Protein AF-A0A358QUV3-F1 (afdb_monomer)

Solvent-accessible surface area (backbone atoms only — not comparable to full-atom values): 6000 Å² total; per-residue (Å²): 112,72,72,49,69,68,35,70,68,50,26,43,35,40,73,65,58,41,45,62,62,48,58,76,72,47,60,66,68,59,53,52,50,50,62,52,50,63,59,58,71,50,43,63,57,49,51,52,34,32,76,69,57,53,27,46,95,60,63,56,69,57,55,50,50,58,60,48,46,67,59,55,52,52,65,41,33,74,83,68,29,67,86,45,34,65,60,54,53,48,54,50,50,55,51,47,50,68,68,46,35,35,77,83,129

Sequence (105 aa):
MRLFEKNPLIRRLYLEEEYELLVRKLPREKIEDHINRDSVSLLPLIRQWQAKGVLKQENPKAIVGVIRSLFLISLHKREIGEEEYNNTAKLLIDHISGGISAKEA

Foldseek 3Di:
DVVQCPDPVSCCCQVVLCVVVVVVVDDPVVVVVVVVVQLVPCLVVLVVCVVVQFWDPDDSSVLSVLVVVLSVVSNVCVVVDVVCSVVVSVVSCVCSSVVTTRPDD

pLDDT: mean 83.87, std 12.47, range [41.66, 96.75]

Mean predicted aligned error: 7.1 Å

Secondary structure (DSSP, 8-state):
-HHHHHSHHHHHHHHSSHHHHHHHHS-HHHHHHHHHHHHHHHHHHHHHHHHTTSB-SS-HHHHHHHHHHHHHGGG-HHHH-TTTHHHHHHHHHHHHHHHHBPPP-

Radius of gyration: 15.82 Å; Cα contacts (8 Å, |Δi|>4): 60; chains: 1; bounding box: 33×22×46 Å

Structure (mmCIF, N/CA/C/O backbone):
data_AF-A0A358QUV3-F1
#
_entry.id   AF-A0A358QUV3-F1
#
loop_
_atom_site.group_PDB
_atom_site.id
_atom_site.type_symbol
_atom_site.label_atom_id
_atom_site.label_alt_id
_atom_site.label_comp_id
_atom_site.label_asym_id
_atom_site.label_entity_id
_atom_site.label_seq_id
_atom_site.pdbx_PDB_ins_code
_atom_site.Cartn_x
_atom_site.Cartn_y
_atom_site.Cartn_z
_atom_site.occupancy
_atom_site.B_iso_or_equiv
_atom_site.auth_seq_id
_atom_site.auth_comp_id
_atom_site.auth_asym_id
_atom_site.auth_atom_id
_atom_site.pdbx_PDB_model_num
ATOM 1 N N . MET A 1 1 ? 10.682 -4.389 3.662 1.00 53.19 1 MET A N 1
ATOM 2 C CA . MET A 1 1 ? 11.444 -4.244 2.398 1.00 53.19 1 MET A CA 1
ATOM 3 C C . MET A 1 1 ? 12.384 -5.421 2.109 1.00 53.19 1 MET A C 1
ATOM 5 O O . MET A 1 1 ? 12.279 -5.962 1.020 1.00 53.19 1 MET A O 1
ATOM 9 N N . ARG A 1 2 ? 13.207 -5.913 3.057 1.00 49.28 2 ARG A N 1
ATOM 10 C CA . ARG A 1 2 ? 14.203 -6.993 2.815 1.00 49.28 2 ARG A CA 1
ATOM 11 C C . ARG A 1 2 ? 13.710 -8.260 2.087 1.00 49.28 2 ARG A C 1
ATOM 13 O O . ARG A 1 2 ? 14.512 -8.910 1.431 1.00 49.28 2 ARG A O 1
ATOM 20 N N . LEU A 1 3 ? 12.434 -8.644 2.208 1.00 56.25 3 LEU A N 1
ATOM 21 C CA . LEU A 1 3 ? 11.889 -9.823 1.513 1.00 56.25 3 LEU A CA 1
ATOM 22 C C . LEU A 1 3 ? 11.801 -9.619 -0.015 1.00 56.25 3 LEU A C 1
ATOM 24 O O . LEU A 1 3 ? 12.070 -10.546 -0.772 1.00 56.25 3 LEU A O 1
ATOM 28 N N . PHE A 1 4 ? 11.477 -8.397 -0.455 1.00 58.22 4 PHE A N 1
ATOM 29 C CA . PHE A 1 4 ? 11.355 -8.025 -1.870 1.00 58.22 4 PHE A CA 1
ATOM 30 C C . PHE A 1 4 ? 12.722 -7.925 -2.554 1.00 58.22 4 PHE A C 1
ATOM 32 O O . PHE A 1 4 ? 12.869 -8.291 -3.711 1.00 58.22 4 PHE A O 1
ATOM 39 N N . GLU A 1 5 ? 13.740 -7.490 -1.812 1.00 58.78 5 GLU A N 1
ATOM 40 C CA . GLU A 1 5 ? 15.111 -7.337 -2.316 1.00 58.78 5 GLU A CA 1
ATOM 41 C C . GLU A 1 5 ? 15.868 -8.666 -2.412 1.00 58.78 5 GLU A C 1
ATOM 43 O O . GLU A 1 5 ? 16.761 -8.814 -3.245 1.00 58.78 5 GLU A O 1
ATOM 48 N N . LYS A 1 6 ? 15.530 -9.636 -1.552 1.00 68.00 6 LYS A N 1
ATOM 49 C CA . LYS A 1 6 ? 16.231 -10.926 -1.468 1.00 68.00 6 LYS A CA 1
ATOM 50 C C . LYS A 1 6 ? 15.689 -11.995 -2.410 1.00 68.00 6 LYS A C 1
ATOM 52 O O . LYS A 1 6 ? 16.403 -12.956 -2.680 1.00 68.00 6 LYS A O 1
ATOM 57 N N . ASN A 1 7 ? 14.450 -11.868 -2.885 1.00 76.44 7 ASN A N 1
ATOM 58 C CA . ASN A 1 7 ? 13.899 -12.806 -3.857 1.00 76.44 7 ASN A CA 1
ATOM 59 C C . ASN A 1 7 ? 14.278 -12.347 -5.281 1.00 76.44 7 ASN A C 1
ATOM 61 O O . ASN A 1 7 ? 13.826 -11.276 -5.686 1.00 76.44 7 ASN A O 1
ATOM 65 N N . PRO A 1 8 ? 15.055 -13.133 -6.056 1.00 75.25 8 PRO A N 1
ATOM 66 C CA . PRO A 1 8 ? 15.531 -12.725 -7.380 1.00 75.25 8 PRO A CA 1
ATOM 67 C C . PRO A 1 8 ? 14.403 -12.406 -8.364 1.00 75.25 8 PRO A C 1
ATOM 69 O O . PRO A 1 8 ? 14.523 -11.470 -9.146 1.00 75.25 8 PRO A O 1
ATOM 72 N N . LEU A 1 9 ? 13.292 -13.148 -8.302 1.00 78.06 9 LEU A N 1
ATOM 73 C CA . LEU A 1 9 ? 12.136 -12.924 -9.172 1.00 78.06 9 LEU A CA 1
ATOM 74 C C . LEU A 1 9 ? 11.443 -11.606 -8.837 1.00 78.06 9 LEU A C 1
ATOM 76 O O . LEU A 1 9 ? 11.113 -10.831 -9.726 1.00 78.06 9 LEU A O 1
ATOM 80 N N . ILE A 1 10 ? 11.248 -11.341 -7.547 1.00 72.38 10 ILE A N 1
ATOM 81 C CA . ILE A 1 10 ? 10.603 -10.112 -7.081 1.00 72.38 10 ILE A CA 1
ATOM 82 C C . ILE A 1 10 ? 11.499 -8.904 -7.358 1.00 72.38 10 ILE A C 1
ATOM 84 O O . ILE A 1 10 ? 11.031 -7.895 -7.871 1.00 72.38 10 ILE A O 1
ATOM 88 N N . ARG A 1 11 ? 12.803 -9.019 -7.103 1.00 72.19 11 ARG A N 1
ATOM 89 C CA . ARG A 1 11 ? 13.775 -7.989 -7.470 1.00 72.19 11 ARG A C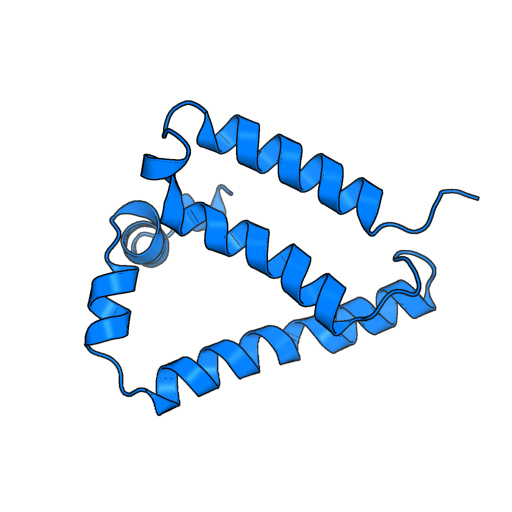A 1
ATOM 90 C C . ARG A 1 11 ? 13.709 -7.671 -8.959 1.00 72.19 11 ARG A C 1
ATOM 92 O O . ARG A 1 11 ? 13.584 -6.509 -9.312 1.00 72.19 11 ARG A O 1
ATOM 99 N N . ARG A 1 12 ? 13.737 -8.686 -9.815 1.00 75.88 12 ARG A N 1
ATOM 100 C CA . ARG A 1 12 ? 13.698 -8.500 -11.265 1.00 75.88 12 ARG A CA 1
ATOM 101 C C . ARG A 1 12 ? 12.399 -7.844 -11.740 1.00 75.88 12 ARG A C 1
ATOM 103 O O . ARG A 1 12 ? 12.426 -6.899 -12.515 1.00 75.88 12 ARG A O 1
ATOM 110 N N . LEU A 1 13 ? 11.259 -8.279 -11.206 1.00 74.38 13 LEU A N 1
ATOM 111 C CA . LEU A 1 13 ? 9.965 -7.688 -11.547 1.00 74.38 13 LEU A CA 1
ATOM 112 C C . LEU A 1 13 ? 9.857 -6.218 -11.122 1.00 74.38 13 LEU A C 1
ATOM 114 O O . LEU A 1 13 ? 9.411 -5.397 -11.916 1.00 74.38 13 LEU A O 1
ATOM 118 N N . TYR A 1 14 ? 10.252 -5.890 -9.890 1.00 67.38 14 TYR A N 1
ATOM 119 C CA . TYR A 1 14 ? 9.957 -4.584 -9.292 1.00 67.38 14 TYR A CA 1
ATOM 120 C C . TYR A 1 14 ? 11.116 -3.578 -9.350 1.00 67.38 14 TYR A C 1
ATOM 122 O O . TYR A 1 14 ? 10.863 -2.381 -9.358 1.00 67.38 14 TYR A O 1
ATOM 130 N N . LEU A 1 15 ? 12.374 -4.029 -9.368 1.00 64.81 15 LEU A N 1
ATOM 131 C CA . LEU A 1 15 ? 13.566 -3.163 -9.331 1.00 64.81 15 LEU A CA 1
ATOM 132 C C . LEU A 1 15 ? 14.228 -2.988 -10.698 1.00 64.81 15 LEU A C 1
ATOM 134 O O . LEU A 1 15 ? 14.935 -2.008 -10.902 1.00 64.81 15 LEU A O 1
ATOM 138 N N . GLU A 1 16 ? 14.017 -3.926 -11.620 1.00 67.62 16 GLU A N 1
ATOM 139 C CA . GLU A 1 16 ? 14.585 -3.878 -12.975 1.00 67.62 16 GLU A CA 1
ATOM 140 C C . GLU A 1 16 ? 13.536 -3.462 -14.020 1.00 67.62 16 GLU A C 1
ATOM 142 O O . GLU A 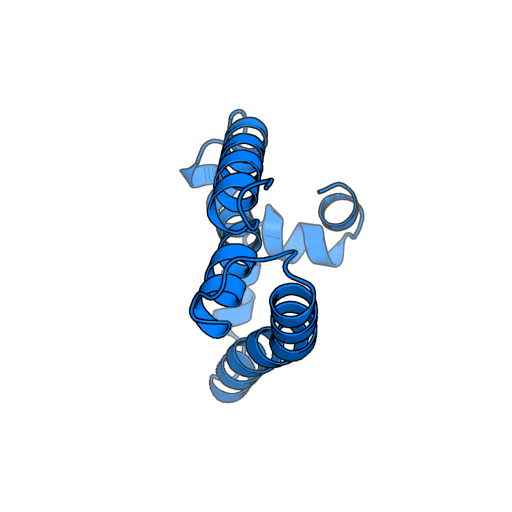1 16 ? 13.756 -3.626 -15.214 1.00 67.62 16 GLU A O 1
ATOM 147 N N . GLU A 1 17 ? 12.393 -2.920 -13.570 1.00 67.31 17 GLU A N 1
ATOM 148 C CA . GLU A 1 17 ? 11.307 -2.378 -14.410 1.00 67.31 17 GLU A CA 1
ATOM 149 C C . GLU A 1 17 ? 10.692 -3.395 -15.394 1.00 67.31 17 GLU A C 1
ATOM 151 O O . GLU A 1 17 ? 9.913 -3.046 -16.283 1.00 67.31 17 GLU A O 1
ATOM 156 N N . GLU A 1 18 ? 10.964 -4.692 -15.214 1.00 75.94 18 GLU A N 1
ATOM 157 C CA . GLU A 1 18 ? 10.423 -5.742 -16.081 1.00 75.94 18 GLU A CA 1
ATOM 158 C C . GLU A 1 18 ? 8.909 -5.934 -15.914 1.00 75.94 18 GLU A C 1
ATOM 160 O O . GLU A 1 18 ? 8.264 -6.546 -16.771 1.00 75.94 18 GLU A O 1
ATOM 165 N N . TYR A 1 19 ? 8.320 -5.390 -14.845 1.00 79.12 19 TYR A N 1
ATOM 166 C CA . TYR A 1 19 ? 6.877 -5.402 -14.629 1.00 79.12 19 TYR A CA 1
ATOM 167 C C . TYR A 1 19 ? 6.101 -4.801 -15.810 1.00 79.12 19 TYR A C 1
ATOM 169 O O . TYR A 1 19 ? 5.122 -5.400 -16.256 1.00 79.12 19 TYR A O 1
ATOM 177 N N . GLU A 1 20 ? 6.546 -3.675 -16.380 1.00 76.44 20 GLU A N 1
ATOM 178 C CA . GLU A 1 20 ? 5.855 -3.072 -17.528 1.00 76.44 20 GLU A CA 1
ATOM 179 C C . GLU A 1 20 ? 5.892 -3.972 -18.765 1.00 76.44 20 GLU A C 1
ATOM 181 O O . GLU A 1 20 ? 4.897 -4.116 -19.482 1.00 76.44 20 GLU A O 1
ATOM 186 N N . LEU A 1 21 ? 7.040 -4.604 -19.015 1.00 82.00 21 LEU A N 1
ATOM 187 C CA . LEU A 1 21 ? 7.217 -5.525 -20.134 1.00 82.00 21 LEU A CA 1
ATOM 188 C C . LEU A 1 21 ? 6.363 -6.782 -19.959 1.00 82.00 21 LEU A C 1
ATOM 190 O O . LEU A 1 21 ? 5.801 -7.280 -20.937 1.00 82.00 21 LEU A O 1
ATOM 194 N N . LEU A 1 22 ? 6.242 -7.279 -18.728 1.00 82.69 22 LEU A N 1
ATOM 195 C CA . LEU A 1 22 ? 5.365 -8.392 -18.390 1.00 82.69 22 LEU A CA 1
ATOM 196 C C . LEU A 1 22 ? 3.896 -8.022 -18.622 1.00 82.69 22 LEU A C 1
ATOM 198 O O . LEU A 1 22 ? 3.183 -8.760 -19.299 1.00 82.69 22 LEU A O 1
ATOM 202 N N . VAL A 1 23 ? 3.458 -6.863 -18.124 1.00 81.56 23 VAL A N 1
ATOM 203 C CA . VAL A 1 23 ? 2.090 -6.348 -18.297 1.00 81.56 23 VAL A CA 1
ATOM 204 C C . VAL A 1 23 ? 1.713 -6.256 -19.777 1.00 81.56 23 VAL A C 1
ATOM 206 O O . VAL A 1 23 ? 0.632 -6.691 -20.159 1.00 81.56 23 VAL A O 1
ATOM 209 N N . ARG A 1 24 ? 2.619 -5.785 -20.642 1.00 83.31 24 ARG A N 1
ATOM 210 C CA . ARG A 1 24 ? 2.371 -5.705 -22.096 1.00 83.31 24 ARG A CA 1
ATOM 211 C C . ARG A 1 24 ? 2.219 -7.071 -22.779 1.00 83.31 24 ARG A C 1
ATOM 213 O O . ARG A 1 24 ? 1.675 -7.134 -23.877 1.00 83.31 24 ARG A O 1
ATOM 220 N N . LYS A 1 25 ? 2.720 -8.148 -22.167 1.00 86.56 25 LYS A N 1
ATOM 221 C CA . LYS A 1 25 ? 2.706 -9.513 -22.723 1.00 86.56 25 LYS A CA 1
ATOM 222 C C . LYS A 1 25 ? 1.609 -10.402 -22.142 1.00 86.56 25 LYS A C 1
ATOM 224 O O . LYS A 1 25 ? 1.383 -11.493 -22.663 1.00 86.56 25 LYS A O 1
ATOM 229 N N . LEU A 1 26 ? 0.955 -9.979 -21.063 1.00 85.81 26 LEU A N 1
ATOM 230 C CA . LEU A 1 26 ? -0.100 -10.754 -20.421 1.00 85.81 26 LEU A CA 1
ATOM 231 C C . LEU A 1 26 ? -1.476 -10.439 -21.028 1.00 85.81 26 LEU A C 1
ATOM 233 O O . LEU A 1 26 ? -1.749 -9.291 -21.380 1.00 85.81 26 LEU A O 1
ATOM 237 N N . PRO A 1 27 ? -2.384 -11.431 -21.106 1.00 90.06 27 PRO A N 1
ATOM 238 C CA . PRO A 1 27 ? -3.779 -11.175 -21.439 1.00 90.06 27 PRO A CA 1
ATOM 239 C C . PRO A 1 27 ? -4.404 -10.194 -20.446 1.00 90.06 27 PRO A C 1
ATOM 241 O O . PRO A 1 27 ? -4.211 -10.320 -19.235 1.00 90.06 27 PRO A O 1
ATOM 244 N N . ARG A 1 28 ? -5.209 -9.257 -20.952 1.00 82.31 28 ARG A N 1
ATOM 245 C CA . ARG A 1 28 ? -5.864 -8.220 -20.139 1.00 82.31 28 ARG A CA 1
ATOM 246 C C . ARG A 1 28 ? -6.675 -8.804 -18.978 1.00 82.31 28 ARG A C 1
ATOM 248 O O . ARG A 1 28 ? -6.559 -8.331 -17.854 1.00 82.31 28 ARG A O 1
ATOM 255 N N . GLU A 1 29 ? -7.395 -9.889 -19.233 1.00 85.00 29 GLU A N 1
ATOM 256 C CA . GLU A 1 29 ? -8.186 -10.624 -18.237 1.00 85.00 29 GLU A CA 1
ATOM 257 C C . GLU A 1 29 ? -7.335 -11.099 -17.049 1.00 85.00 29 GLU A C 1
ATOM 259 O O . GLU A 1 29 ? -7.767 -11.022 -15.905 1.00 85.00 29 GLU A O 1
ATOM 264 N N . LYS A 1 30 ? -6.088 -11.534 -17.289 1.00 83.75 30 LYS A N 1
ATOM 265 C CA . LYS A 1 30 ? -5.177 -11.977 -16.220 1.00 83.75 30 LYS A CA 1
ATOM 266 C C . LYS A 1 30 ? -4.717 -10.820 -15.340 1.00 83.75 30 LYS A C 1
ATOM 268 O O . LYS A 1 30 ? -4.534 -11.005 -14.138 1.00 83.75 30 LYS A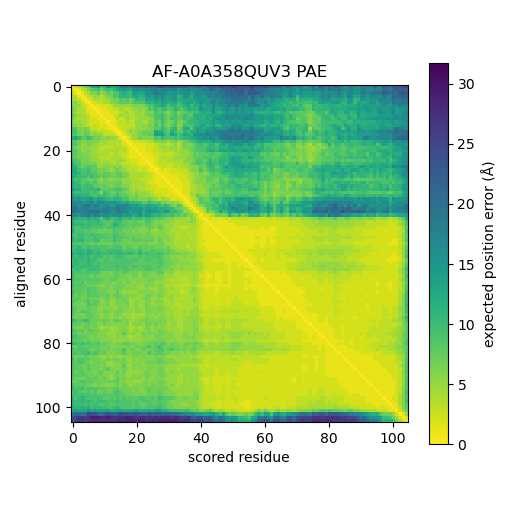 O 1
ATOM 273 N N . ILE A 1 31 ? -4.535 -9.642 -15.930 1.00 81.00 31 ILE A N 1
ATOM 274 C CA . ILE A 1 31 ? -4.162 -8.429 -15.200 1.00 81.00 31 ILE A CA 1
ATOM 275 C C . ILE A 1 31 ? -5.339 -7.944 -14.358 1.00 81.00 31 ILE A C 1
ATOM 277 O O . ILE A 1 31 ? -5.172 -7.668 -13.172 1.00 81.00 31 ILE A O 1
ATOM 281 N N . GLU A 1 32 ? -6.534 -7.892 -14.943 1.00 80.19 32 GLU A N 1
ATOM 282 C CA . GLU A 1 32 ? -7.758 -7.498 -14.242 1.00 80.19 32 GLU A CA 1
ATOM 283 C C . GLU A 1 32 ? -8.074 -8.465 -13.089 1.00 80.19 32 GLU A C 1
ATOM 285 O O . GLU A 1 32 ? -8.326 -8.023 -11.966 1.00 80.19 32 GLU A O 1
ATOM 290 N N . ASP A 1 33 ? -7.944 -9.775 -13.314 1.00 82.50 33 ASP A N 1
ATOM 291 C CA . ASP A 1 33 ? -8.071 -10.795 -12.270 1.00 82.50 33 ASP A CA 1
ATOM 292 C C . ASP A 1 33 ? -7.074 -10.587 -11.125 1.00 82.50 33 ASP A C 1
ATOM 294 O O . ASP A 1 33 ? -7.453 -10.671 -9.954 1.00 82.50 33 ASP A O 1
ATOM 298 N N . HIS A 1 34 ? -5.804 -10.306 -11.431 1.00 77.94 34 HIS A N 1
ATOM 299 C CA . HIS A 1 34 ? -4.785 -10.043 -10.414 1.00 77.94 34 HIS A CA 1
ATOM 300 C C . HIS A 1 34 ? -5.106 -8.778 -9.605 1.00 77.94 34 HIS A C 1
ATOM 302 O O . HIS A 1 34 ? -5.109 -8.815 -8.372 1.00 77.94 34 HIS A O 1
ATOM 308 N N . ILE A 1 35 ? -5.470 -7.681 -10.280 1.00 72.25 35 ILE A N 1
ATOM 309 C CA . ILE A 1 35 ? -5.860 -6.419 -9.636 1.00 72.25 35 ILE A CA 1
ATOM 310 C C . ILE A 1 35 ? -7.040 -6.627 -8.681 1.00 72.25 35 ILE A C 1
ATOM 312 O O . ILE A 1 35 ? -7.038 -6.072 -7.572 1.00 72.25 35 ILE A O 1
ATOM 316 N N . ASN A 1 36 ? -8.016 -7.432 -9.096 1.00 71.38 36 ASN A N 1
ATOM 317 C CA . ASN A 1 36 ? -9.211 -7.721 -8.318 1.00 71.38 36 ASN A CA 1
ATOM 318 C C . ASN A 1 36 ? -8.917 -8.650 -7.129 1.00 71.38 36 ASN A C 1
ATOM 320 O O . ASN A 1 36 ? -9.381 -8.377 -6.021 1.00 71.38 36 ASN A O 1
ATOM 324 N N . ARG A 1 37 ? -8.114 -9.708 -7.311 1.00 67.81 37 ARG A N 1
ATOM 325 C CA . ARG A 1 37 ? -7.810 -10.695 -6.255 1.00 67.81 37 ARG A CA 1
ATOM 326 C C . ARG A 1 37 ? -6.993 -10.121 -5.098 1.00 67.81 37 ARG A C 1
ATOM 328 O O . ARG A 1 37 ? -7.315 -10.409 -3.944 1.00 67.81 37 ARG A O 1
ATOM 335 N N . ASP A 1 38 ? -6.012 -9.263 -5.371 1.00 62.19 38 ASP A N 1
ATOM 336 C CA . ASP A 1 38 ? -5.185 -8.647 -4.320 1.00 62.19 38 ASP A CA 1
ATOM 337 C C . ASP A 1 38 ? -6.017 -7.768 -3.375 1.00 62.19 38 ASP A C 1
ATOM 339 O O . ASP A 1 38 ? -5.821 -7.762 -2.158 1.00 62.19 38 ASP A O 1
ATOM 343 N N . SER A 1 39 ? -7.019 -7.080 -3.930 1.00 58.50 39 SER A N 1
ATOM 344 C CA . SER A 1 39 ? -7.949 -6.256 -3.154 1.00 58.50 39 SER A CA 1
ATOM 345 C C . SER A 1 39 ? -8.866 -7.105 -2.262 1.00 58.50 39 SER A C 1
ATOM 347 O O . SER A 1 39 ? -9.249 -6.683 -1.169 1.00 58.50 39 SER A O 1
ATOM 349 N N . VAL A 1 40 ? -9.208 -8.319 -2.709 1.00 60.53 40 VAL A N 1
ATOM 350 C CA . VAL A 1 40 ? -10.085 -9.260 -1.995 1.00 60.53 40 VAL A CA 1
ATOM 351 C C . VAL A 1 40 ? -9.371 -9.923 -0.814 1.00 60.53 40 VAL A C 1
ATOM 353 O O . VAL A 1 40 ? -10.010 -10.171 0.208 1.00 60.53 40 VAL A O 1
ATOM 356 N N . SER A 1 41 ? -8.056 -10.145 -0.894 1.00 74.94 41 SER A N 1
ATOM 357 C CA . SER A 1 41 ? -7.324 -10.891 0.141 1.00 74.94 41 SER A CA 1
ATOM 358 C C . SER A 1 41 ? -7.128 -10.127 1.457 1.00 74.94 41 SER A C 1
ATOM 360 O O . SER A 1 41 ? -7.079 -10.754 2.514 1.00 74.94 41 SER A O 1
ATOM 362 N N . LEU A 1 42 ? -7.012 -8.793 1.427 1.00 85.38 42 LEU A N 1
ATOM 363 C CA . LEU A 1 42 ? -6.790 -7.982 2.638 1.00 85.38 42 LEU A CA 1
ATOM 364 C C . LEU A 1 42 ? -8.090 -7.529 3.315 1.00 85.38 42 LEU A C 1
ATOM 366 O O . LEU A 1 42 ? -8.100 -7.247 4.513 1.00 85.38 42 LEU A O 1
ATOM 370 N N . LEU A 1 43 ? -9.201 -7.491 2.576 1.00 90.75 43 LEU A N 1
ATOM 371 C CA . LEU A 1 43 ? -10.498 -7.009 3.059 1.00 90.75 43 LEU A CA 1
ATOM 372 C C . LEU A 1 43 ? -10.975 -7.666 4.372 1.00 90.75 43 LEU A C 1
ATOM 374 O O . LEU A 1 43 ? -11.409 -6.924 5.258 1.00 90.75 43 LEU A O 1
ATOM 378 N N . PRO A 1 44 ? -10.908 -9.003 4.547 1.00 92.31 44 PRO A N 1
ATOM 379 C CA . PRO A 1 44 ? -11.323 -9.644 5.796 1.00 92.31 44 PRO A CA 1
ATOM 380 C C . PRO A 1 44 ? -10.496 -9.188 7.003 1.00 92.31 44 PRO A C 1
ATOM 382 O O . PRO A 1 44 ? -11.055 -8.927 8.067 1.00 92.31 44 PRO A O 1
ATOM 385 N N . LEU A 1 45 ? -9.181 -9.032 6.822 1.00 92.19 45 LEU A N 1
ATOM 386 C CA . LEU A 1 45 ? -8.269 -8.591 7.876 1.00 92.19 45 LEU A CA 1
ATOM 387 C C . LEU A 1 45 ? -8.541 -7.138 8.279 1.00 92.19 45 LEU A C 1
ATOM 389 O O . LEU A 1 45 ? -8.658 -6.845 9.467 1.00 92.19 45 LEU A O 1
ATOM 393 N N . ILE A 1 46 ? -8.724 -6.245 7.298 1.00 94.88 46 ILE A N 1
ATOM 394 C CA . ILE A 1 46 ? -9.067 -4.840 7.561 1.00 94.88 46 ILE A CA 1
ATOM 395 C C . ILE A 1 46 ? -10.369 -4.742 8.357 1.00 94.88 46 ILE A C 1
ATOM 397 O O . ILE A 1 46 ? -10.406 -4.071 9.387 1.00 94.88 46 ILE A O 1
ATOM 401 N N . ARG A 1 47 ? -11.414 -5.474 7.948 1.00 95.31 47 ARG A N 1
ATOM 402 C CA . ARG A 1 47 ? -12.693 -5.502 8.675 1.00 95.31 47 ARG A CA 1
ATOM 403 C C . ARG A 1 47 ? -12.534 -6.023 10.101 1.00 95.31 47 ARG A C 1
ATOM 405 O O . ARG A 1 47 ? -13.130 -5.468 11.021 1.00 95.31 47 ARG A O 1
ATOM 412 N N . GLN A 1 48 ? -11.725 -7.063 10.300 1.00 95.88 48 GLN A N 1
ATOM 413 C CA . GLN A 1 48 ? -11.454 -7.602 11.632 1.00 95.88 48 GLN A CA 1
ATOM 414 C C . GLN A 1 48 ? -10.756 -6.570 12.529 1.00 95.88 48 GLN A C 1
ATOM 416 O O . GLN A 1 48 ? -11.115 -6.429 13.697 1.00 95.88 48 GLN A O 1
ATOM 421 N N . TRP A 1 49 ? -9.770 -5.842 12.007 1.00 95.88 49 TRP A N 1
ATOM 422 C CA . TRP A 1 49 ? -9.067 -4.804 12.762 1.00 95.88 49 TRP A CA 1
ATOM 423 C C . TRP A 1 49 ? -9.935 -3.584 13.056 1.00 95.88 49 TRP A C 1
ATOM 425 O O . TRP A 1 49 ? -9.843 -3.035 14.151 1.00 95.88 49 TRP A O 1
ATOM 435 N N . GLN A 1 50 ? -10.829 -3.208 12.144 1.00 96.31 50 GLN A N 1
ATOM 436 C CA . GLN A 1 50 ? -11.844 -2.190 12.414 1.00 96.31 50 GLN A CA 1
ATOM 437 C C . GLN A 1 50 ? -12.801 -2.635 13.523 1.00 96.31 50 GLN A C 1
ATOM 439 O O . GLN A 1 50 ? -13.053 -1.873 14.451 1.00 96.31 50 GLN A O 1
ATOM 444 N N . ALA A 1 51 ? -13.285 -3.880 13.494 1.00 96.56 51 ALA A N 1
ATOM 445 C CA . ALA A 1 51 ? -14.157 -4.411 14.547 1.00 96.56 51 ALA A CA 1
ATOM 446 C C . ALA A 1 51 ? -13.481 -4.433 15.932 1.00 96.56 51 ALA A C 1
ATOM 448 O O . ALA A 1 51 ? -14.153 -4.310 16.950 1.00 96.56 51 ALA A O 1
ATOM 449 N N . LYS A 1 52 ? -12.149 -4.560 15.969 1.00 96.31 52 LYS A N 1
ATOM 450 C CA . LYS A 1 52 ? -11.333 -4.511 17.193 1.00 96.31 52 LYS A CA 1
ATOM 451 C C . LYS A 1 52 ? -10.905 -3.096 17.602 1.00 96.31 52 LYS A C 1
ATOM 453 O O . LYS A 1 52 ? -10.163 -2.961 18.566 1.00 96.31 52 LYS A O 1
ATOM 458 N N . GLY A 1 53 ? -11.307 -2.062 16.860 1.00 95.38 53 GLY A N 1
ATOM 459 C CA . GLY A 1 53 ? -10.894 -0.682 17.125 1.00 95.38 53 GLY A CA 1
ATOM 460 C C . GLY A 1 53 ? -9.408 -0.407 16.872 1.00 95.38 53 GLY A C 1
ATOM 461 O O . GLY A 1 53 ? -8.893 0.580 17.370 1.00 95.38 53 GLY A O 1
ATOM 462 N N . VAL A 1 54 ? -8.711 -1.258 16.113 1.00 95.69 54 VAL A N 1
ATOM 463 C CA . VAL A 1 54 ? -7.295 -1.059 15.748 1.00 95.69 54 VAL A CA 1
ATOM 464 C C . VAL A 1 54 ? -7.170 -0.071 14.584 1.00 95.69 54 VAL A C 1
ATOM 466 O O . VAL A 1 54 ? -6.271 0.765 14.554 1.00 95.69 54 VAL A O 1
ATOM 469 N N . LEU A 1 55 ? -8.092 -0.149 13.622 1.00 96.19 55 LEU A N 1
ATOM 470 C CA . LEU A 1 55 ? -8.164 0.748 12.468 1.00 96.19 55 LEU A CA 1
ATOM 471 C C . LEU A 1 55 ? -9.394 1.654 12.552 1.00 96.19 55 LEU A C 1
ATOM 473 O O . LEU A 1 55 ? -10.425 1.269 13.108 1.00 96.19 55 LEU A O 1
ATOM 477 N N . LYS A 1 56 ? -9.308 2.837 11.936 1.00 95.06 56 LYS A N 1
ATOM 478 C CA . LYS A 1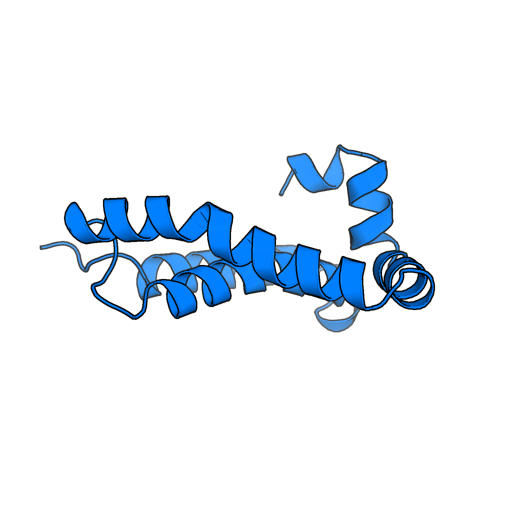 56 ? -10.442 3.763 11.789 1.00 95.06 56 LYS A CA 1
ATOM 479 C C . LYS A 1 56 ? -11.599 3.124 11.024 1.00 95.06 56 LYS A C 1
ATOM 481 O O . LYS A 1 56 ? -11.388 2.315 10.119 1.00 95.06 56 LYS A O 1
ATOM 486 N N . GLN A 1 57 ? -12.821 3.567 11.319 1.00 95.19 57 GLN A N 1
ATOM 487 C CA . GLN A 1 57 ? -14.050 3.168 10.615 1.00 95.19 57 GLN A CA 1
ATOM 488 C C . GLN A 1 57 ? -14.206 3.882 9.259 1.00 95.19 57 GLN A C 1
ATOM 490 O O . GLN A 1 57 ? -15.224 4.503 8.975 1.00 95.19 57 GLN A O 1
ATOM 495 N N . GLU A 1 58 ? -13.169 3.809 8.429 1.00 94.25 58 GLU A N 1
ATOM 496 C CA . GLU A 1 58 ? -13.156 4.297 7.048 1.00 94.25 58 GLU A CA 1
ATOM 497 C C . GLU A 1 58 ? -13.572 3.191 6.068 1.00 94.25 58 GLU A C 1
ATOM 499 O O . GLU A 1 58 ? -13.675 2.013 6.426 1.00 94.25 58 GLU A O 1
ATOM 504 N N . ASN A 1 59 ? -13.770 3.543 4.794 1.00 94.56 59 ASN A N 1
ATOM 505 C CA . ASN A 1 59 ? -14.060 2.555 3.755 1.00 94.56 59 ASN A CA 1
ATOM 506 C C . ASN A 1 59 ? -12.945 1.479 3.694 1.00 94.56 59 ASN A C 1
ATOM 508 O O . ASN A 1 59 ? -11.815 1.798 3.311 1.00 94.56 59 ASN A O 1
ATOM 512 N N . PRO A 1 60 ? -13.240 0.189 3.968 1.00 92.81 60 PRO A N 1
ATOM 513 C CA . PRO A 1 60 ? -12.224 -0.865 4.004 1.00 92.81 60 PRO A CA 1
ATOM 514 C C . PRO A 1 60 ? -11.474 -1.022 2.677 1.00 92.81 60 PRO A C 1
ATOM 516 O O . PRO A 1 60 ? -10.280 -1.311 2.666 1.00 92.81 60 PRO A O 1
ATOM 519 N N . LYS A 1 61 ? -12.155 -0.798 1.543 1.00 91.44 61 LYS A N 1
ATOM 520 C CA . LYS A 1 61 ? -11.521 -0.845 0.216 1.00 91.44 61 LYS A CA 1
ATOM 521 C C . LYS A 1 61 ? -10.532 0.304 0.020 1.00 91.44 61 LYS A C 1
ATOM 523 O O . LYS A 1 61 ? -9.506 0.107 -0.621 1.00 91.44 61 LYS A O 1
ATOM 528 N N . ALA A 1 62 ? -10.817 1.478 0.587 1.00 92.56 62 ALA A N 1
ATOM 529 C CA . ALA A 1 62 ? -9.900 2.611 0.540 1.00 92.56 62 ALA A CA 1
ATOM 530 C C . ALA A 1 62 ? -8.641 2.331 1.373 1.00 92.56 62 ALA A C 1
ATOM 532 O O . ALA A 1 62 ? -7.539 2.546 0.881 1.00 92.56 62 ALA A O 1
ATOM 533 N N . ILE A 1 63 ? -8.786 1.751 2.572 1.00 93.12 63 ILE A N 1
ATOM 534 C CA . ILE A 1 63 ? -7.641 1.327 3.400 1.00 93.12 63 ILE A CA 1
ATOM 535 C C . ILE A 1 63 ? -6.766 0.312 2.646 1.00 93.12 63 ILE A C 1
ATOM 537 O O . ILE A 1 63 ? -5.545 0.453 2.616 1.00 93.12 63 ILE A O 1
ATOM 541 N N . VAL A 1 64 ? -7.375 -0.676 1.978 1.00 91.25 64 VAL A N 1
ATOM 542 C CA . VAL A 1 64 ? -6.638 -1.625 1.123 1.00 91.25 64 VAL A CA 1
ATOM 543 C C . VAL A 1 64 ? -5.902 -0.905 -0.011 1.00 91.25 64 VAL A C 1
ATOM 545 O O . VAL A 1 64 ? -4.739 -1.211 -0.262 1.00 91.25 64 VAL A O 1
ATOM 548 N N . GLY A 1 65 ? -6.536 0.072 -0.665 1.00 90.19 65 GLY A N 1
ATOM 549 C CA . GLY A 1 65 ? -5.905 0.886 -1.708 1.00 90.19 65 GLY A CA 1
ATOM 550 C C . GLY A 1 65 ? -4.691 1.677 -1.208 1.00 90.19 65 GLY A C 1
ATOM 551 O O . GLY A 1 65 ? -3.658 1.698 -1.874 1.00 90.19 65 GLY A O 1
ATOM 552 N N . VAL A 1 66 ? -4.781 2.258 -0.010 1.00 92.12 66 VAL A N 1
ATOM 553 C CA . VAL A 1 66 ? -3.670 2.975 0.637 1.00 92.12 66 VAL A CA 1
ATOM 554 C C . VAL A 1 66 ? -2.516 2.028 0.975 1.00 92.12 66 VAL A C 1
ATOM 556 O O . 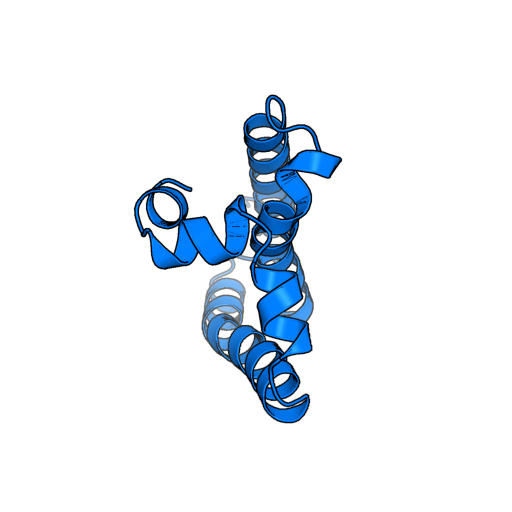VAL A 1 66 ? -1.363 2.347 0.720 1.00 92.12 66 VAL A O 1
ATOM 559 N N . ILE A 1 67 ? -2.795 0.832 1.496 1.00 89.31 67 ILE A N 1
ATOM 560 C CA . ILE A 1 67 ? -1.742 -0.167 1.735 1.00 89.31 67 ILE A CA 1
ATOM 561 C C . ILE A 1 67 ? -1.122 -0.618 0.405 1.00 89.31 67 ILE A C 1
ATOM 563 O O . ILE A 1 67 ? 0.092 -0.780 0.306 1.00 89.31 67 ILE A O 1
ATOM 567 N N . ARG A 1 68 ? -1.940 -0.790 -0.640 1.00 86.50 68 ARG A N 1
ATOM 568 C CA . ARG A 1 68 ? -1.477 -1.180 -1.976 1.00 86.50 68 ARG A CA 1
ATOM 569 C C . ARG A 1 68 ? -0.551 -0.136 -2.600 1.00 86.50 68 ARG A C 1
ATOM 571 O O . ARG A 1 68 ? 0.404 -0.520 -3.275 1.00 86.50 68 ARG A O 1
ATOM 578 N N . SER A 1 69 ? -0.789 1.156 -2.371 1.00 89.31 69 SER A N 1
ATOM 579 C CA . SER A 1 69 ? 0.055 2.216 -2.936 1.00 89.31 69 SER A CA 1
ATOM 580 C C . SER A 1 69 ? 1.511 2.120 -2.465 1.00 89.31 69 SER A C 1
ATOM 582 O O . SER A 1 69 ? 2.410 2.377 -3.260 1.00 89.31 69 SER A O 1
ATOM 584 N N . LEU A 1 70 ? 1.763 1.623 -1.246 1.00 88.50 70 LEU A N 1
ATOM 585 C CA . LEU A 1 70 ? 3.118 1.359 -0.738 1.00 88.50 70 LEU A CA 1
ATOM 586 C C . LEU A 1 70 ? 3.889 0.316 -1.562 1.00 88.50 70 LEU A C 1
ATOM 588 O O . LEU A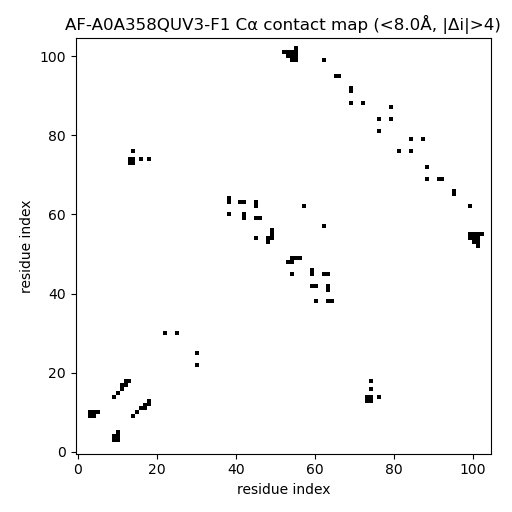 1 70 ? 5.116 0.360 -1.612 1.00 88.50 70 LEU A O 1
ATOM 592 N N . PHE A 1 71 ? 3.196 -0.619 -2.216 1.00 82.00 71 PHE A N 1
ATOM 593 C CA . PHE A 1 71 ? 3.831 -1.547 -3.153 1.00 82.00 71 PHE A CA 1
ATOM 594 C C . PHE A 1 71 ? 4.026 -0.904 -4.522 1.00 82.00 71 PHE A C 1
ATOM 596 O O . PHE A 1 71 ? 5.055 -1.121 -5.155 1.00 82.00 71 PHE A O 1
ATOM 603 N N . LEU A 1 72 ? 3.076 -0.085 -4.974 1.00 84.94 72 LEU A N 1
ATOM 604 C CA . LEU A 1 72 ? 3.155 0.563 -6.284 1.00 84.94 72 LEU A CA 1
ATOM 605 C C . LEU A 1 72 ? 4.305 1.569 -6.370 1.00 84.94 72 LEU A C 1
ATOM 607 O O . LEU A 1 72 ? 4.981 1.606 -7.390 1.00 84.94 72 LEU A O 1
ATOM 611 N N . ILE A 1 73 ? 4.612 2.306 -5.297 1.00 89.38 73 ILE A N 1
ATOM 612 C CA . ILE A 1 73 ? 5.774 3.213 -5.298 1.00 89.38 73 ILE A CA 1
ATOM 613 C C . ILE A 1 73 ? 7.101 2.475 -5.518 1.00 89.38 73 ILE A C 1
ATOM 615 O O . ILE A 1 73 ? 8.062 3.078 -5.981 1.00 89.38 73 ILE A O 1
ATOM 619 N N . SER A 1 74 ? 7.168 1.168 -5.226 1.00 84.06 74 SER A N 1
ATOM 620 C CA . SER A 1 74 ? 8.380 0.376 -5.460 1.00 84.06 74 SER A CA 1
ATOM 621 C C . SER A 1 74 ? 8.693 0.163 -6.939 1.00 84.06 74 SER A C 1
ATOM 623 O O . SER A 1 74 ? 9.833 -0.163 -7.246 1.00 84.06 74 SER A O 1
ATOM 625 N N . LEU A 1 75 ? 7.713 0.379 -7.824 1.00 83.38 75 LEU A N 1
ATOM 626 C CA . LEU A 1 75 ? 7.885 0.369 -9.278 1.00 83.38 75 LEU A CA 1
ATOM 627 C C . LEU A 1 75 ? 8.433 1.695 -9.816 1.00 83.38 75 LEU A C 1
ATOM 629 O O . LEU A 1 75 ? 8.873 1.735 -10.954 1.00 83.38 75 LEU A O 1
ATOM 633 N N . HIS A 1 76 ? 8.418 2.756 -9.003 1.00 87.12 76 HIS A N 1
ATOM 634 C CA . HIS A 1 76 ? 8.777 4.117 -9.409 1.00 87.12 76 HIS A CA 1
ATOM 635 C C . HIS A 1 76 ? 10.010 4.640 -8.660 1.00 87.12 76 HIS A C 1
ATOM 637 O O . HIS A 1 76 ? 10.092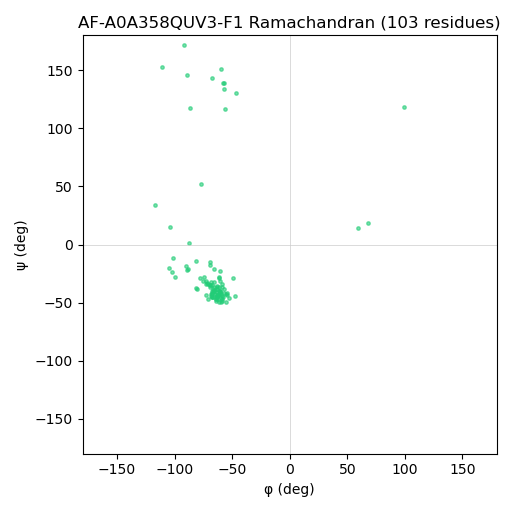 5.813 -8.289 1.00 87.12 76 HIS A O 1
ATOM 643 N N . LYS A 1 77 ? 10.964 3.752 -8.344 1.00 87.06 77 LYS A N 1
ATOM 644 C CA . LYS A 1 77 ? 12.149 4.136 -7.557 1.00 87.06 77 LYS A CA 1
ATOM 645 C C . LYS A 1 77 ? 13.007 5.168 -8.273 1.00 87.06 77 LYS A C 1
ATOM 647 O O . LYS A 1 77 ? 13.540 6.054 -7.613 1.00 87.06 77 LYS A O 1
ATOM 652 N N . ARG A 1 78 ? 13.145 5.050 -9.597 1.00 87.12 78 ARG A N 1
ATOM 653 C CA . ARG A 1 78 ? 13.962 5.971 -10.392 1.00 87.12 78 ARG A CA 1
ATOM 654 C C . ARG A 1 78 ? 13.348 7.365 -10.422 1.00 87.12 78 ARG A C 1
ATOM 656 O O . ARG A 1 78 ? 14.064 8.343 -10.252 1.00 87.12 78 ARG A O 1
ATOM 663 N N . GLU A 1 79 ? 12.030 7.452 -10.565 1.00 91.12 79 GLU A N 1
ATOM 664 C CA . GLU A 1 79 ? 11.269 8.702 -10.613 1.00 91.12 79 GLU A CA 1
ATOM 665 C C . GLU A 1 79 ? 11.198 9.397 -9.250 1.00 91.12 79 GLU A C 1
ATOM 667 O O . GLU A 1 79 ? 11.190 10.623 -9.186 1.00 91.12 79 GLU A O 1
ATOM 672 N N . ILE A 1 80 ? 11.170 8.625 -8.160 1.00 92.69 80 ILE A N 1
ATOM 673 C CA . ILE A 1 80 ? 11.267 9.145 -6.786 1.00 92.69 80 ILE A CA 1
ATOM 674 C C . ILE A 1 80 ? 12.708 9.577 -6.453 1.00 92.69 80 ILE A C 1
ATOM 676 O O . ILE A 1 80 ? 12.907 10.472 -5.635 1.00 92.69 80 ILE A O 1
ATOM 680 N N . GLY A 1 81 ? 13.699 8.958 -7.096 1.00 93.00 81 GLY A N 1
ATOM 681 C CA . GLY A 1 81 ? 15.119 9.074 -6.781 1.00 93.00 81 GLY A CA 1
ATOM 682 C C . GLY A 1 81 ? 15.584 7.885 -5.941 1.00 93.00 81 GLY A C 1
ATOM 683 O O . GLY A 1 81 ? 15.105 7.673 -4.827 1.00 93.00 81 GLY A O 1
ATOM 684 N N . GLU A 1 82 ? 16.531 7.100 -6.464 1.00 89.56 82 GLU A N 1
ATOM 685 C CA . GLU A 1 82 ? 16.961 5.843 -5.830 1.00 89.56 82 GLU A CA 1
ATOM 686 C C . GLU A 1 82 ? 17.565 6.052 -4.433 1.00 89.56 82 GLU A C 1
ATOM 688 O O . GLU A 1 82 ? 17.319 5.245 -3.533 1.00 89.56 82 GLU A O 1
ATOM 693 N N . GLU A 1 83 ? 18.309 7.146 -4.243 1.00 94.44 83 GLU A N 1
ATOM 694 C CA . GLU A 1 83 ? 18.918 7.510 -2.958 1.00 94.44 83 GLU A CA 1
ATOM 695 C C . GLU A 1 83 ? 17.855 7.842 -1.901 1.00 94.44 83 GLU A C 1
ATOM 697 O O . GLU A 1 83 ? 17.957 7.406 -0.752 1.00 94.44 83 GLU A O 1
ATOM 702 N N . GLU A 1 84 ? 16.788 8.536 -2.303 1.00 94.50 84 GLU A N 1
ATOM 703 C CA . GLU A 1 84 ? 15.736 8.992 -1.392 1.00 94.50 84 GLU A CA 1
ATOM 704 C C . GLU A 1 84 ? 14.596 7.990 -1.216 1.00 94.50 84 GLU A C 1
ATOM 706 O O . GLU A 1 84 ? 13.883 8.044 -0.213 1.00 94.50 84 GLU A O 1
ATOM 711 N N . TYR A 1 85 ? 14.442 7.022 -2.124 1.00 91.81 85 TYR A N 1
ATOM 712 C CA . TYR A 1 85 ? 13.333 6.066 -2.129 1.00 91.81 85 TYR A CA 1
ATOM 713 C C . TYR A 1 85 ? 13.068 5.440 -0.752 1.00 91.81 85 TYR A C 1
ATOM 715 O O . TYR A 1 85 ? 11.919 5.337 -0.319 1.00 91.81 85 TYR A O 1
ATOM 723 N N . ASN A 1 86 ? 14.121 5.025 -0.042 1.00 91.12 86 ASN A N 1
ATOM 724 C CA . ASN A 1 86 ? 13.973 4.396 1.270 1.00 91.12 86 ASN A CA 1
ATOM 725 C C . ASN A 1 86 ? 13.446 5.376 2.330 1.00 91.12 86 ASN A C 1
ATOM 727 O O . ASN A 1 86 ? 12.591 4.995 3.135 1.00 91.12 86 ASN A O 1
ATOM 731 N N . ASN A 1 87 ? 13.915 6.626 2.310 1.00 95.62 87 ASN A N 1
ATOM 732 C CA . ASN A 1 87 ? 13.447 7.684 3.206 1.00 95.62 87 ASN A CA 1
ATOM 733 C C . ASN A 1 87 ? 11.994 8.054 2.883 1.00 95.62 87 ASN A C 1
ATOM 735 O O . ASN A 1 87 ? 11.153 8.102 3.783 1.00 95.62 87 ASN A O 1
ATOM 739 N N . THR A 1 88 ? 11.669 8.218 1.600 1.00 95.50 88 THR A N 1
ATOM 740 C CA . THR A 1 88 ? 10.312 8.503 1.118 1.00 95.50 88 THR A CA 1
ATOM 741 C C . THR A 1 88 ? 9.335 7.397 1.500 1.00 95.50 88 THR A C 1
ATOM 743 O O . THR A 1 88 ? 8.284 7.671 2.080 1.00 95.50 88 THR A O 1
ATOM 746 N N . ALA A 1 89 ? 9.681 6.134 1.235 1.00 93.25 89 ALA A N 1
ATOM 747 C CA . ALA A 1 89 ? 8.842 4.992 1.586 1.00 93.25 89 ALA A CA 1
ATOM 748 C C . ALA A 1 89 ? 8.617 4.909 3.101 1.00 93.25 89 ALA A C 1
ATOM 750 O O . ALA A 1 89 ? 7.498 4.644 3.542 1.00 93.25 89 ALA A O 1
ATOM 751 N N . LYS A 1 90 ? 9.653 5.177 3.906 1.00 95.25 90 LYS A N 1
ATOM 752 C CA . LYS A 1 90 ? 9.532 5.228 5.365 1.00 95.25 90 LYS A CA 1
ATOM 753 C C . LYS A 1 90 ? 8.565 6.324 5.818 1.00 95.25 90 LYS A C 1
ATOM 755 O O . LYS A 1 90 ? 7.655 6.031 6.587 1.00 95.25 90 LYS A O 1
ATOM 760 N N . LEU A 1 91 ? 8.715 7.548 5.312 1.00 96.75 91 LEU A N 1
ATOM 761 C CA . LEU A 1 91 ? 7.829 8.663 5.660 1.00 96.75 91 LEU A CA 1
ATOM 762 C C . LEU A 1 91 ? 6.372 8.386 5.274 1.00 96.75 91 LEU A C 1
ATOM 764 O O . LEU A 1 91 ? 5.469 8.689 6.056 1.00 96.75 91 LEU A O 1
ATOM 768 N N . LEU A 1 92 ? 6.140 7.772 4.110 1.00 95.69 92 LEU A N 1
ATOM 769 C CA . LEU A 1 92 ? 4.806 7.355 3.676 1.00 95.69 92 LEU A CA 1
ATOM 770 C C . LEU A 1 92 ? 4.208 6.295 4.602 1.00 95.69 92 LEU A C 1
ATOM 772 O O . LEU A 1 92 ? 3.043 6.413 4.970 1.00 95.69 92 LEU A O 1
ATOM 776 N N . ILE A 1 93 ? 4.987 5.289 5.010 1.00 94.88 93 ILE A N 1
ATOM 777 C CA . ILE A 1 93 ? 4.538 4.270 5.972 1.00 94.88 93 ILE A CA 1
ATOM 778 C C . ILE A 1 93 ? 4.152 4.922 7.299 1.00 94.88 93 ILE A C 1
ATOM 780 O O . ILE A 1 93 ? 3.089 4.606 7.835 1.00 94.88 93 ILE A O 1
ATOM 784 N N . ASP A 1 94 ? 4.982 5.833 7.808 1.00 95.62 94 ASP A N 1
ATOM 785 C CA . ASP A 1 94 ? 4.745 6.513 9.082 1.00 95.62 94 ASP A CA 1
ATOM 786 C C . ASP A 1 94 ? 3.447 7.356 9.009 1.00 95.62 94 ASP A C 1
ATOM 788 O O . ASP A 1 94 ? 2.575 7.241 9.876 1.00 95.62 94 ASP A O 1
ATOM 792 N N . HIS A 1 95 ? 3.239 8.104 7.915 1.00 95.50 95 HIS A N 1
ATOM 793 C CA . HIS A 1 95 ? 2.017 8.892 7.687 1.00 95.50 95 HIS A CA 1
ATOM 794 C C . HIS A 1 95 ? 0.771 8.028 7.503 1.00 95.50 95 HIS A C 1
ATOM 796 O O . HIS A 1 95 ? -0.275 8.319 8.083 1.00 95.50 95 HIS A O 1
ATOM 802 N N . ILE A 1 96 ? 0.863 6.961 6.707 1.00 94.25 96 ILE A N 1
ATOM 803 C CA . ILE A 1 96 ? -0.252 6.041 6.478 1.00 94.25 96 ILE A CA 1
ATOM 804 C C . ILE A 1 96 ? -0.643 5.373 7.789 1.00 94.25 96 ILE A C 1
ATOM 806 O O . ILE A 1 96 ? -1.823 5.365 8.122 1.00 94.25 96 ILE A O 1
ATOM 810 N N . SER A 1 97 ? 0.330 4.871 8.553 1.00 92.88 97 SER A N 1
ATOM 811 C CA . SER A 1 97 ? 0.083 4.186 9.823 1.00 92.88 97 SER A CA 1
ATOM 812 C C . SER A 1 97 ? -0.652 5.097 10.806 1.00 92.88 97 SER A C 1
ATOM 814 O O . SER A 1 97 ? -1.696 4.702 11.324 1.00 92.88 97 SER A O 1
ATOM 816 N N . GLY A 1 98 ? -0.196 6.341 10.993 1.00 93.81 98 GLY A N 1
ATOM 817 C CA . GLY A 1 98 ? -0.919 7.326 11.812 1.00 93.81 98 GLY A CA 1
ATOM 818 C C . GLY A 1 98 ? -2.275 7.741 11.219 1.00 93.81 98 GLY A C 1
ATOM 819 O O . GLY A 1 98 ? -3.237 8.005 11.942 1.00 93.81 98 GLY A O 1
ATOM 820 N N . GLY A 1 99 ? -2.382 7.764 9.891 1.00 93.06 99 GLY A N 1
ATOM 821 C CA . GLY A 1 99 ? -3.591 8.128 9.158 1.00 93.06 99 GLY A CA 1
ATOM 822 C C . GLY A 1 99 ? -4.717 7.096 9.249 1.00 93.06 99 GLY A C 1
ATOM 823 O O . GLY A 1 99 ? -5.880 7.499 9.291 1.00 93.06 99 GLY A O 1
ATOM 824 N N . ILE A 1 100 ? -4.402 5.798 9.310 1.00 93.75 100 ILE A N 1
ATOM 825 C CA . ILE A 1 100 ? -5.395 4.705 9.286 1.00 93.75 100 ILE A CA 1
ATOM 826 C C . ILE A 1 100 ? -5.637 4.044 10.646 1.00 93.75 100 ILE A C 1
ATOM 828 O O . ILE A 1 100 ? -6.679 3.409 10.825 1.00 93.75 100 ILE A O 1
ATOM 832 N N . SER A 1 101 ? -4.711 4.183 11.596 1.00 94.56 101 SER A N 1
ATOM 833 C CA . SER A 1 101 ? -4.890 3.652 12.952 1.00 94.56 101 SER A CA 1
ATOM 834 C C . SER A 1 101 ? -6.001 4.406 13.672 1.00 94.56 101 SER A C 1
ATOM 836 O O . SER A 1 101 ? -6.162 5.618 13.488 1.00 94.56 101 SER A O 1
ATOM 838 N N . ALA A 1 102 ? -6.791 3.704 14.485 1.00 90.69 102 ALA A N 1
ATOM 839 C CA . ALA A 1 102 ? -7.691 4.388 15.403 1.00 90.69 102 ALA A CA 1
ATOM 840 C C . ALA A 1 102 ? -6.857 5.314 16.305 1.00 90.6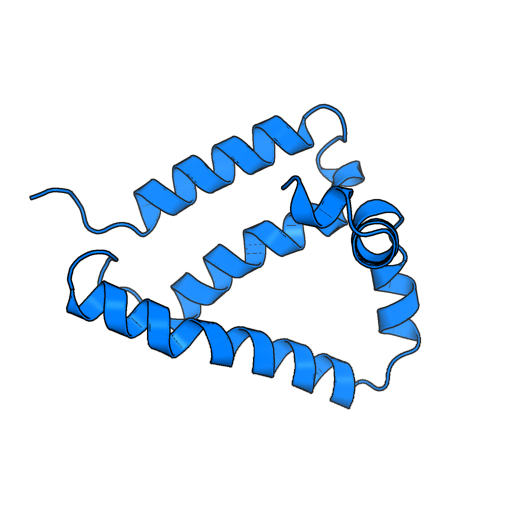9 102 ALA A C 1
ATOM 842 O O . ALA A 1 102 ? -5.751 4.946 16.701 1.00 90.69 102 ALA A O 1
ATOM 843 N N . LYS A 1 103 ? -7.344 6.532 16.584 1.00 76.69 103 LYS A N 1
ATOM 844 C CA . LYS A 1 103 ? -6.678 7.388 17.575 1.00 76.69 103 LYS A CA 1
ATOM 845 C C . LYS A 1 103 ? -6.621 6.606 18.887 1.00 76.69 103 LYS A C 1
ATOM 847 O O . LYS A 1 103 ? -7.632 6.015 19.264 1.00 76.69 103 LYS A O 1
ATOM 852 N N . GLU A 1 104 ? -5.458 6.603 19.535 1.00 59.12 104 GLU A N 1
ATOM 853 C CA . GLU A 1 104 ? -5.350 6.195 20.936 1.00 59.12 104 GLU A CA 1
ATOM 854 C C . GLU A 1 104 ? -6.465 6.902 21.721 1.00 59.12 104 GLU A C 1
ATOM 856 O O . GLU A 1 104 ? -6.705 8.097 21.515 1.00 59.12 104 GLU A O 1
ATOM 861 N N . ALA A 1 105 ? -7.211 6.125 22.510 1.00 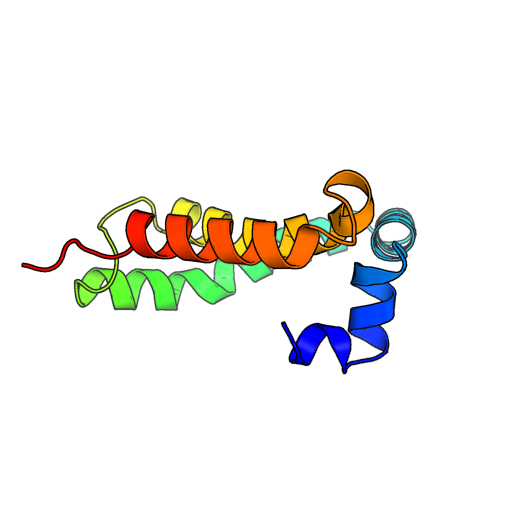41.66 105 ALA A N 1
ATOM 862 C CA . ALA A 1 105 ? -8.159 6.666 23.476 1.00 41.66 105 ALA A CA 1
ATOM 863 C C . ALA A 1 105 ? -7.402 7.388 24.594 1.00 41.66 105 ALA A C 1
ATOM 865 O O . ALA A 1 105 ? -6.335 6.867 24.996 1.00 41.66 105 ALA A O 1
#

Nearest PDB structures (foldseek):
  3crj-assembly1_B  TM=6.745E-01  e=1.156E+00  Haloarcula marismortui ATCC 43049
  2jk3-assembly1_A  TM=6.228E-01  e=1.783E+00  Bacillus cereus
  8hjb-assembly1_A  TM=5.488E-01  e=2.146E+00  Pseudomonas aeruginosa PA14
  6dm8-assembly3_C  TM=3.420E-01  e=1.783E+00  Escherichia coli K-12